Protein AF-A0A4R2RN75-F1 (afdb_monomer_lite)

Secondary structure (DSSP, 8-state):
-PPP-PPP--------HHHHHHHHHHHHHHHHHHHHHHHHHHHHHHHHHTT--TT----S---HHHHHHHHHHHHHHHHHHHHHHHHHHHHHHHHHTT-

Organism: NCBI:txid1544746

Foldseek 3Di:
DDDDDDDDDDDDDPDDLVNVLVVLVVVLVVVVVVLVVVLVVLVLVLCQQVCNRPPDGRPDHDDPVRNVVSVVVSVVSVVVSVVVVVVSVVSNVVSVVSD

Structure (mmCIF, N/CA/C/O backbone):
data_AF-A0A4R2RN75-F1
#
_entry.id   AF-A0A4R2RN75-F1
#
loop_
_atom_site.group_PDB
_atom_site.id
_atom_site.type_symbol
_atom_site.label_atom_id
_atom_site.label_alt_id
_atom_site.label_comp_id
_atom_site.label_asym_id
_atom_site.label_entity_id
_atom_site.label_seq_id
_atom_site.pdbx_PDB_ins_code
_atom_site.Cartn_x
_atom_site.Cartn_y
_atom_site.Cartn_z
_atom_site.occupancy
_atom_site.B_iso_or_equiv
_atom_site.auth_seq_id
_atom_site.auth_comp_id
_atom_site.auth_asym_id
_atom_site.auth_atom_id
_atom_site.pdbx_PDB_model_num
ATOM 1 N N . MET A 1 1 ? -10.432 11.347 -54.877 1.00 50.34 1 MET A N 1
ATOM 2 C CA . MET A 1 1 ? -10.321 11.477 -53.408 1.00 50.34 1 MET A CA 1
ATOM 3 C C . MET A 1 1 ? -8.839 11.534 -53.060 1.00 50.34 1 MET A C 1
ATOM 5 O O . MET A 1 1 ? -8.164 10.549 -53.323 1.00 50.34 1 MET A O 1
ATOM 9 N N . SER A 1 2 ? -8.308 12.659 -52.566 1.00 69.06 2 SER A N 1
ATOM 10 C CA . SER A 1 2 ? -6.935 12.696 -52.032 1.00 69.06 2 SER A CA 1
ATOM 11 C C . SER A 1 2 ? -6.967 12.242 -50.576 1.00 69.06 2 SER A C 1
ATOM 13 O O . SER A 1 2 ? -7.695 12.827 -49.774 1.00 69.06 2 SER A O 1
ATOM 15 N N . GLN A 1 3 ? -6.216 11.199 -50.227 1.00 70.69 3 GLN A N 1
ATOM 16 C CA . GLN A 1 3 ? -5.997 10.878 -48.818 1.00 70.69 3 GLN A CA 1
ATOM 17 C C . GLN A 1 3 ? -5.206 12.006 -48.141 1.00 70.69 3 GLN A C 1
ATOM 19 O O . GLN A 1 3 ? -4.410 12.691 -48.787 1.00 70.69 3 GLN A O 1
ATOM 24 N N . ALA A 1 4 ? -5.445 12.209 -46.846 1.00 72.00 4 ALA A N 1
ATOM 25 C CA . ALA A 1 4 ? -4.651 13.126 -46.042 1.00 72.00 4 ALA A CA 1
ATOM 26 C C . ALA A 1 4 ? -3.208 12.610 -45.942 1.00 72.00 4 ALA A C 1
ATOM 28 O O . ALA A 1 4 ? -2.984 11.444 -45.621 1.00 72.00 4 ALA A O 1
ATOM 29 N N . ASN A 1 5 ? -2.238 13.485 -46.206 1.00 72.69 5 ASN A N 1
ATOM 30 C CA . ASN A 1 5 ? -0.823 13.175 -46.051 1.00 72.69 5 ASN A CA 1
ATOM 31 C C . ASN A 1 5 ? -0.455 13.386 -44.577 1.00 72.69 5 ASN A C 1
ATOM 33 O O . ASN A 1 5 ? -0.396 14.525 -44.114 1.00 72.69 5 ASN A O 1
ATOM 37 N N . ILE A 1 6 ? -0.266 12.303 -43.823 1.00 75.12 6 ILE A N 1
ATOM 38 C CA . ILE A 1 6 ? 0.224 12.398 -42.444 1.00 75.12 6 ILE A CA 1
ATOM 39 C C . ILE A 1 6 ? 1.734 12.673 -42.515 1.00 75.12 6 ILE A C 1
ATOM 41 O O . ILE A 1 6 ? 2.452 11.894 -43.148 1.00 75.12 6 ILE A O 1
ATOM 45 N N . PRO A 1 7 ? 2.236 13.769 -41.918 1.00 72.88 7 PRO A N 1
ATOM 46 C CA . PRO A 1 7 ? 3.661 14.062 -41.922 1.00 72.88 7 PRO A CA 1
ATOM 47 C C . PRO A 1 7 ? 4.433 12.984 -41.158 1.00 72.88 7 PRO A C 1
ATOM 49 O O . PRO A 1 7 ? 3.986 12.489 -40.124 1.00 72.88 7 PRO A O 1
ATOM 52 N N . ASN A 1 8 ? 5.612 12.634 -41.670 1.00 77.62 8 ASN A N 1
ATOM 53 C CA . ASN A 1 8 ? 6.499 11.691 -41.005 1.00 77.62 8 ASN A CA 1
ATOM 54 C C . ASN A 1 8 ? 7.040 12.322 -39.711 1.00 77.62 8 ASN A C 1
ATOM 56 O O . ASN A 1 8 ? 7.562 13.437 -39.746 1.00 77.62 8 ASN A O 1
ATOM 60 N N . ILE A 1 9 ? 6.919 11.619 -38.585 1.00 76.38 9 ILE A N 1
ATOM 61 C CA . ILE A 1 9 ? 7.454 12.062 -37.295 1.00 76.38 9 ILE A CA 1
ATOM 62 C C . ILE A 1 9 ? 8.617 11.144 -36.930 1.00 76.38 9 ILE A C 1
ATOM 64 O O . ILE A 1 9 ? 8.420 9.950 -36.716 1.00 76.38 9 ILE A O 1
ATOM 68 N N . THR A 1 10 ? 9.818 11.712 -36.824 1.00 78.31 10 THR A N 1
ATOM 69 C CA . THR A 1 10 ? 11.005 11.010 -36.320 1.00 78.31 10 THR A CA 1
ATOM 70 C C . THR A 1 10 ? 11.277 11.482 -34.891 1.00 78.31 10 THR A C 1
ATOM 72 O O . THR A 1 10 ? 11.835 12.568 -34.715 1.00 78.31 10 THR A O 1
ATOM 75 N N . PRO A 1 11 ? 10.862 10.736 -33.855 1.00 74.62 11 PRO A N 1
ATOM 76 C CA . PRO A 1 11 ? 11.120 11.132 -32.477 1.00 74.62 11 PRO A CA 1
ATOM 77 C C . PRO A 1 11 ? 12.624 11.090 -32.180 1.00 74.62 11 PRO A C 1
ATOM 79 O O . PRO A 1 11 ? 13.297 10.096 -32.450 1.00 74.62 11 PRO A O 1
ATOM 82 N N . ALA A 1 12 ? 13.151 12.167 -31.597 1.00 81.19 12 ALA A N 1
ATOM 83 C CA . ALA A 1 12 ? 14.498 12.188 -31.041 1.00 81.19 12 ALA A CA 1
ATOM 84 C C . ALA A 1 12 ? 14.471 11.521 -29.658 1.00 81.19 12 ALA A C 1
ATOM 86 O O . ALA A 1 12 ? 14.106 12.147 -28.664 1.00 81.19 12 ALA A O 1
ATOM 87 N N . ILE A 1 13 ? 14.808 10.233 -29.603 1.00 81.38 13 ILE A N 1
ATOM 88 C CA . ILE A 1 13 ? 14.893 9.476 -28.350 1.00 81.38 13 ILE A CA 1
ATOM 89 C C . ILE A 1 13 ? 16.316 9.621 -27.807 1.00 81.38 13 ILE A C 1
ATOM 91 O O . ILE A 1 13 ? 17.266 9.151 -28.427 1.00 81.38 13 ILE A O 1
ATOM 95 N N . THR A 1 14 ? 16.463 10.286 -26.660 1.00 88.38 14 THR A N 1
ATOM 96 C CA . THR A 1 14 ? 17.761 10.513 -25.996 1.00 88.38 14 THR A CA 1
ATOM 97 C C . THR A 1 14 ? 18.040 9.547 -24.844 1.00 88.38 14 THR A C 1
ATOM 99 O O . THR A 1 14 ? 19.126 9.588 -24.277 1.00 88.38 14 THR A O 1
ATOM 102 N N . ILE A 1 15 ? 17.075 8.694 -24.491 1.00 90.50 15 ILE A N 1
ATOM 103 C CA . ILE A 1 15 ? 17.191 7.712 -23.408 1.00 90.50 15 ILE A CA 1
ATOM 104 C C . ILE A 1 15 ? 17.699 6.376 -23.948 1.00 90.50 15 ILE A C 1
ATOM 106 O O . ILE A 1 15 ? 17.219 5.883 -24.972 1.00 90.50 15 ILE A O 1
ATOM 110 N N . SER A 1 16 ? 18.660 5.778 -23.253 1.00 93.88 16 SER A N 1
ATOM 111 C CA . SER A 1 16 ? 19.125 4.430 -23.561 1.00 93.88 16 SER A CA 1
ATOM 112 C C . SER A 1 16 ? 18.164 3.374 -23.005 1.00 93.88 16 SER A C 1
ATOM 114 O O . SER A 1 16 ? 17.302 3.641 -22.164 1.00 93.88 16 SER A O 1
ATOM 116 N N . ARG A 1 17 ? 18.329 2.128 -23.454 1.00 93.00 17 ARG A N 1
ATOM 117 C CA . ARG A 1 17 ? 17.607 0.981 -22.887 1.00 93.00 17 ARG A CA 1
ATOM 118 C C . ARG A 1 17 ? 17.896 0.809 -21.391 1.00 93.00 17 ARG A C 1
ATOM 120 O O . ARG A 1 17 ? 16.989 0.469 -20.639 1.00 93.00 17 ARG A O 1
ATOM 127 N N . GLU A 1 18 ? 19.135 1.052 -20.975 1.00 95.12 18 GLU A N 1
ATOM 128 C CA . GLU A 1 18 ? 19.568 0.959 -19.576 1.00 95.12 18 GLU A CA 1
ATOM 129 C C . GLU A 1 18 ? 18.893 2.035 -18.712 1.00 95.12 18 GLU A C 1
ATOM 131 O O . GLU A 1 18 ? 18.412 1.737 -17.614 1.00 95.12 18 GLU A O 1
ATOM 136 N N . ASP A 1 19 ? 18.748 3.254 -19.245 1.00 95.00 19 ASP A N 1
ATOM 137 C CA . ASP A 1 19 ? 18.004 4.332 -18.582 1.00 95.00 19 ASP A CA 1
ATOM 138 C C . ASP A 1 19 ? 16.532 3.949 -18.399 1.00 95.00 19 ASP A C 1
ATOM 140 O O . ASP A 1 19 ? 15.969 4.121 -17.319 1.00 95.00 19 ASP A O 1
ATOM 144 N N . VAL A 1 20 ? 15.904 3.373 -19.431 1.00 94.94 20 VAL A N 1
ATOM 145 C CA . VAL A 1 20 ? 14.505 2.920 -19.367 1.00 94.94 20 VAL A CA 1
ATOM 146 C C . VAL A 1 20 ? 14.315 1.846 -18.299 1.00 94.94 20 VAL A C 1
ATOM 148 O O . VAL A 1 20 ? 13.373 1.938 -17.514 1.00 94.94 20 VAL A O 1
ATOM 151 N N . ILE A 1 21 ? 15.198 0.846 -18.233 1.00 97.25 21 ILE A N 1
ATOM 152 C CA . ILE A 1 21 ? 15.132 -0.211 -17.211 1.00 97.25 21 ILE A CA 1
ATOM 153 C C . ILE A 1 21 ? 15.238 0.404 -15.813 1.00 97.25 21 ILE A C 1
ATOM 155 O O . ILE A 1 21 ? 14.416 0.106 -14.947 1.00 97.25 21 ILE A O 1
ATOM 159 N N . THR A 1 22 ? 16.191 1.316 -15.613 1.00 97.44 22 THR A N 1
ATOM 160 C CA . THR A 1 22 ? 16.383 2.011 -14.334 1.00 97.44 22 THR A CA 1
ATOM 161 C C . THR A 1 22 ? 15.135 2.797 -13.937 1.00 97.44 22 THR A C 1
ATOM 163 O O . THR A 1 22 ? 14.642 2.644 -12.821 1.00 97.44 22 THR A O 1
ATOM 166 N N . LEU A 1 23 ? 14.561 3.575 -14.859 1.00 97.69 23 LEU A N 1
ATOM 167 C CA . LEU A 1 23 ? 13.337 4.343 -14.619 1.00 97.69 23 LEU A CA 1
ATOM 168 C C . LEU A 1 23 ? 12.135 3.443 -14.301 1.00 97.69 23 LEU A C 1
ATOM 170 O O . LEU A 1 23 ? 11.337 3.768 -13.420 1.00 97.69 23 LEU A O 1
ATOM 174 N N . LEU A 1 24 ? 12.004 2.298 -14.977 1.00 98.00 24 LEU A N 1
ATOM 175 C CA . LEU A 1 24 ? 10.935 1.339 -14.705 1.00 98.00 24 LEU A CA 1
ATOM 176 C C . LEU A 1 24 ? 11.086 0.708 -13.316 1.00 98.00 24 LEU A C 1
ATOM 178 O O . LEU A 1 24 ? 10.101 0.664 -12.577 1.00 98.00 24 LEU A O 1
ATOM 182 N N . LEU A 1 25 ? 12.296 0.301 -12.924 1.00 98.38 25 LEU A N 1
ATOM 183 C CA . LEU A 1 25 ? 12.577 -0.203 -11.575 1.00 98.38 25 LEU A CA 1
ATOM 184 C C . LEU A 1 25 ? 12.317 0.866 -10.506 1.00 98.38 25 LEU A C 1
ATOM 186 O O . LEU A 1 25 ? 11.651 0.585 -9.510 1.00 98.38 25 LEU A O 1
ATOM 190 N N . SER A 1 26 ? 12.756 2.109 -10.731 1.00 98.38 26 SER A N 1
ATOM 191 C CA . SER A 1 26 ? 12.444 3.231 -9.838 1.00 98.38 26 SER A CA 1
ATOM 192 C C . SER A 1 26 ? 10.938 3.467 -9.720 1.00 98.38 26 SER A C 1
ATOM 194 O O . SER A 1 26 ? 10.451 3.728 -8.625 1.00 98.38 26 SER A O 1
ATOM 196 N N . SER A 1 27 ? 10.179 3.332 -10.813 1.00 98.44 27 SER A N 1
ATOM 197 C CA . SER A 1 27 ? 8.720 3.478 -10.762 1.00 98.44 27 SER A CA 1
ATOM 198 C C . SER A 1 27 ? 8.055 2.406 -9.894 1.00 98.44 27 SER A C 1
ATOM 200 O O . SER A 1 27 ? 7.158 2.737 -9.128 1.00 98.44 27 SER A O 1
ATOM 202 N N . ILE A 1 28 ? 8.527 1.153 -9.951 1.00 98.56 28 ILE A N 1
ATOM 203 C CA . ILE A 1 28 ? 8.037 0.072 -9.082 1.00 98.56 28 ILE A CA 1
ATOM 204 C C . ILE A 1 28 ? 8.338 0.416 -7.621 1.00 98.56 28 ILE A C 1
ATOM 206 O O . ILE A 1 28 ? 7.429 0.406 -6.801 1.00 98.56 28 ILE A O 1
ATOM 210 N N . ALA A 1 29 ? 9.574 0.818 -7.309 1.00 98.44 29 ALA A N 1
ATOM 211 C CA . ALA A 1 29 ? 9.961 1.192 -5.949 1.00 98.44 29 ALA A CA 1
ATOM 212 C C . ALA A 1 29 ? 9.128 2.361 -5.384 1.00 98.44 29 ALA A C 1
ATOM 214 O O . ALA A 1 29 ? 8.760 2.349 -4.212 1.00 98.44 29 ALA A O 1
ATOM 215 N N . LEU A 1 30 ? 8.796 3.363 -6.205 1.00 98.50 30 LEU A N 1
ATOM 216 C CA . LEU A 1 30 ? 7.922 4.468 -5.793 1.00 98.50 30 LEU A CA 1
ATOM 217 C C . LEU A 1 30 ? 6.486 4.003 -5.517 1.00 98.50 30 LEU A C 1
ATOM 219 O O . LEU A 1 30 ? 5.855 4.488 -4.577 1.00 98.50 30 LEU A O 1
ATOM 223 N N . GLU A 1 31 ? 5.969 3.068 -6.314 1.00 98.31 31 GLU A N 1
ATOM 224 C CA . GLU A 1 31 ? 4.654 2.473 -6.077 1.00 98.31 31 GLU A CA 1
ATOM 225 C C . GLU A 1 31 ? 4.645 1.650 -4.776 1.00 98.31 31 GLU A C 1
ATOM 227 O O . GLU A 1 31 ? 3.734 1.832 -3.970 1.00 98.31 31 GLU A O 1
ATOM 232 N N . GLU A 1 32 ? 5.679 0.841 -4.517 1.00 98.25 32 GLU A N 1
ATOM 233 C CA . GLU A 1 32 ? 5.867 0.089 -3.261 1.00 98.25 32 GLU A CA 1
ATOM 234 C C . GLU A 1 32 ? 5.894 1.004 -2.027 1.00 98.25 32 GLU A C 1
ATOM 236 O O . GLU A 1 32 ? 5.192 0.771 -1.038 1.00 98.25 32 GLU A O 1
ATOM 241 N N . LEU A 1 33 ? 6.646 2.110 -2.096 1.00 98.31 33 LEU A N 1
ATOM 242 C CA . LEU A 1 33 ? 6.657 3.126 -1.040 1.00 98.31 33 LEU A CA 1
ATOM 243 C C . LEU A 1 33 ? 5.250 3.687 -0.798 1.00 98.31 33 LEU A C 1
ATOM 245 O O . LEU A 1 33 ? 4.812 3.785 0.350 1.00 98.31 33 LEU A O 1
ATOM 249 N N . GLY A 1 34 ? 4.505 3.987 -1.862 1.00 97.88 34 GLY A N 1
ATOM 250 C CA . GLY A 1 34 ? 3.105 4.399 -1.761 1.00 97.88 34 GLY A CA 1
ATOM 251 C C . GLY A 1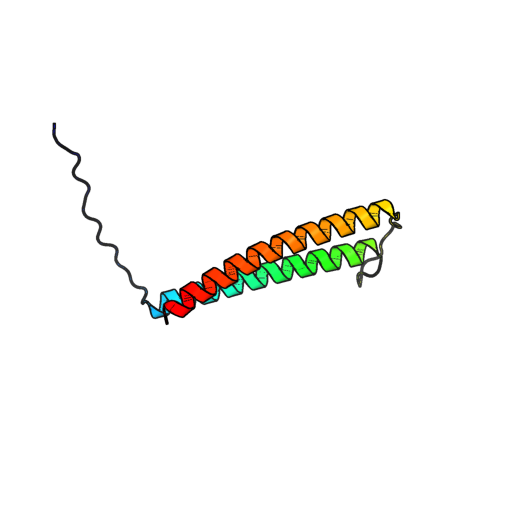 34 ? 2.215 3.359 -1.067 1.00 97.88 34 GLY A C 1
ATOM 252 O O . GLY A 1 34 ? 1.441 3.718 -0.178 1.00 97.88 34 GLY A O 1
ATOM 253 N N . LEU A 1 35 ? 2.345 2.073 -1.415 1.00 98.31 35 LEU A N 1
ATOM 254 C CA . LEU A 1 35 ? 1.585 0.991 -0.774 1.00 98.31 35 LEU A CA 1
ATOM 255 C C . LEU A 1 35 ? 1.915 0.865 0.719 1.00 98.31 35 LEU A C 1
ATOM 257 O O . LEU A 1 35 ? 1.003 0.680 1.529 1.00 98.31 35 LEU A O 1
ATOM 261 N N . SER A 1 36 ? 3.185 1.033 1.099 1.00 98.12 36 SER A N 1
ATOM 262 C CA . SER A 1 36 ? 3.612 0.995 2.504 1.00 98.12 36 SER A CA 1
ATOM 263 C C . SER A 1 36 ? 2.971 2.102 3.347 1.00 98.12 36 SER A C 1
ATOM 265 O O . SER A 1 36 ? 2.539 1.848 4.472 1.00 98.12 36 SER A O 1
ATOM 267 N N . HIS A 1 37 ? 2.816 3.307 2.788 1.00 98.44 37 HIS A N 1
ATOM 268 C CA . HIS A 1 37 ? 2.139 4.410 3.467 1.00 98.44 37 HIS A CA 1
ATOM 269 C C . HIS A 1 37 ? 0.653 4.126 3.678 1.00 98.44 37 HIS A C 1
ATOM 271 O O . HIS A 1 37 ? 0.122 4.433 4.744 1.00 98.44 37 HIS A O 1
ATOM 277 N N . ILE A 1 38 ? -0.015 3.503 2.701 1.00 98.44 38 ILE A N 1
ATOM 278 C CA . ILE A 1 38 ? -1.415 3.093 2.863 1.00 98.44 38 ILE A CA 1
ATOM 279 C C . ILE A 1 38 ? -1.522 2.039 3.966 1.00 98.44 38 ILE A C 1
ATOM 281 O O . ILE A 1 38 ? -2.386 2.147 4.833 1.00 98.44 38 ILE A O 1
ATOM 285 N N . LEU A 1 39 ? -0.631 1.044 3.973 1.00 98.19 39 LEU A N 1
ATOM 286 C CA . LEU A 1 39 ? -0.630 0.009 5.004 1.00 98.19 39 LEU A CA 1
ATOM 287 C C . LEU A 1 39 ? -0.410 0.601 6.405 1.00 98.19 39 LEU A C 1
ATOM 289 O O . LEU A 1 39 ? -1.122 0.229 7.338 1.00 98.19 39 LEU A O 1
ATOM 293 N N . ASN A 1 40 ? 0.518 1.553 6.542 1.00 98.44 40 ASN A N 1
ATOM 294 C CA . ASN A 1 40 ? 0.744 2.270 7.795 1.00 98.44 40 ASN A CA 1
ATOM 295 C C . ASN A 1 40 ? -0.501 3.056 8.232 1.00 98.44 40 ASN A C 1
ATOM 297 O O . ASN A 1 40 ? -0.925 2.937 9.376 1.00 98.44 40 ASN A O 1
ATOM 301 N N . ALA A 1 41 ? -1.139 3.789 7.315 1.00 98.31 41 ALA A N 1
ATOM 302 C CA . ALA A 1 41 ? -2.355 4.546 7.610 1.00 98.31 41 ALA A CA 1
ATOM 303 C C . ALA A 1 41 ? -3.525 3.644 8.053 1.00 98.31 41 ALA A C 1
ATOM 305 O O . ALA A 1 41 ? -4.293 4.008 8.943 1.00 98.31 41 ALA A O 1
ATOM 306 N N . GLU A 1 42 ? -3.669 2.449 7.470 1.00 98.50 42 GLU A N 1
ATOM 307 C CA . GLU A 1 42 ? -4.647 1.454 7.93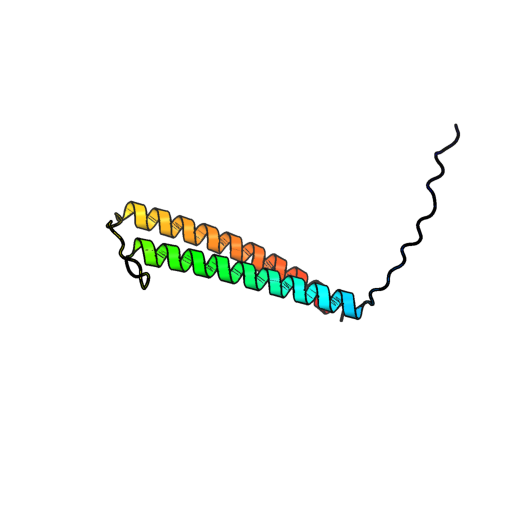5 1.00 98.50 42 GLU A CA 1
ATOM 308 C C . GLU A 1 42 ? -4.305 0.917 9.338 1.00 98.50 42 GLU A C 1
ATOM 310 O O . GLU A 1 42 ? -5.209 0.669 10.139 1.00 98.50 42 GLU A O 1
ATOM 315 N N . GLY A 1 43 ? -3.016 0.784 9.667 1.00 98.00 43 GLY A N 1
ATOM 316 C CA . GLY A 1 43 ? -2.548 0.454 11.015 1.00 98.00 43 GLY A CA 1
ATOM 317 C C . GLY A 1 43 ? -2.871 1.549 12.036 1.00 98.00 43 GLY A C 1
ATOM 318 O O . GLY A 1 43 ? -3.487 1.270 13.065 1.00 98.00 43 GLY A O 1
ATOM 319 N N . GLU A 1 44 ? -2.539 2.801 11.724 1.00 97.88 44 GLU A N 1
ATOM 320 C CA . GLU A 1 44 ? -2.848 3.966 12.564 1.00 97.88 44 GLU A CA 1
ATOM 321 C C . GLU A 1 44 ? -4.357 4.133 12.771 1.00 97.88 44 GLU A C 1
ATOM 323 O O . GLU A 1 44 ? -4.801 4.455 13.871 1.00 97.88 44 GLU A O 1
ATOM 328 N N . LYS A 1 45 ? -5.174 3.836 11.751 1.00 97.12 45 LYS A N 1
ATOM 329 C CA . LYS A 1 45 ? -6.640 3.817 11.863 1.00 97.12 45 LYS A CA 1
ATOM 330 C C . LYS A 1 45 ? -7.121 2.831 12.930 1.00 97.12 45 LYS A C 1
ATOM 332 O O . LYS A 1 45 ? -7.991 3.179 13.727 1.00 97.12 45 LYS A O 1
ATOM 337 N N . LEU A 1 46 ? -6.563 1.618 12.967 1.00 97.12 46 LEU A N 1
ATOM 338 C CA . LEU A 1 46 ? -6.884 0.634 14.007 1.00 97.12 46 LEU A CA 1
ATOM 339 C C . LEU A 1 46 ? -6.416 1.106 15.385 1.00 97.12 46 LEU A C 1
ATOM 341 O O . LEU A 1 46 ? -7.182 1.038 16.343 1.00 97.12 46 LEU A O 1
ATOM 345 N N . G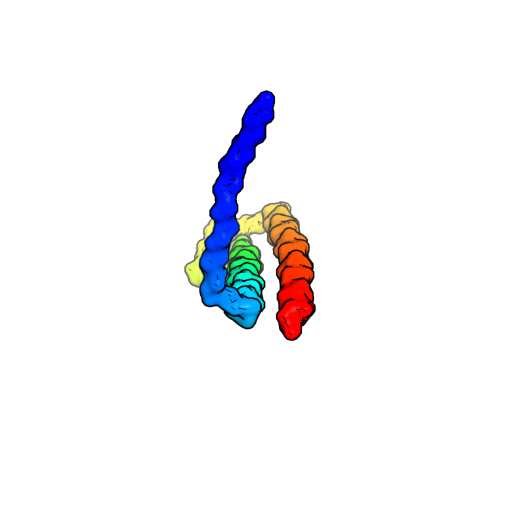LN A 1 47 ? -5.188 1.616 15.480 1.00 97.12 47 GLN A N 1
ATOM 346 C CA . GLN A 1 47 ? -4.644 2.128 16.737 1.00 97.12 47 GLN A CA 1
ATOM 347 C C . GLN A 1 47 ? -5.473 3.292 17.286 1.00 97.12 47 GLN A C 1
ATOM 349 O O . GLN A 1 47 ? -5.728 3.346 18.485 1.00 97.12 47 GLN A O 1
ATOM 354 N N . TYR A 1 48 ? -5.935 4.197 16.422 1.00 96.50 48 TYR A N 1
ATOM 355 C CA . TYR A 1 48 ? -6.792 5.314 16.807 1.00 96.50 48 TYR A CA 1
ATOM 356 C C . TYR A 1 48 ? -8.098 4.816 17.428 1.00 96.50 48 TYR A C 1
ATOM 358 O O . TYR A 1 48 ? -8.447 5.192 18.538 1.00 96.50 48 TYR A O 1
ATOM 366 N N . VAL A 1 49 ? -8.792 3.899 16.754 1.00 96.00 49 VAL A N 1
ATOM 367 C CA . VAL A 1 49 ? -10.094 3.385 17.213 1.00 96.00 49 VAL A CA 1
ATOM 368 C C . VAL A 1 49 ? -9.966 2.569 18.504 1.00 96.00 49 VAL A C 1
ATOM 370 O O . VAL A 1 49 ? -10.880 2.565 19.326 1.00 96.00 49 VAL A O 1
ATOM 373 N N . LEU A 1 50 ? -8.829 1.899 18.703 1.00 95.19 50 LEU A N 1
ATOM 374 C CA . LEU A 1 50 ? -8.520 1.154 19.925 1.00 95.19 50 LEU A CA 1
ATOM 375 C C . LEU A 1 50 ? -7.956 2.034 21.053 1.00 95.19 50 LEU A C 1
ATOM 377 O O . LEU A 1 50 ? -7.742 1.536 22.157 1.00 95.19 50 LEU A O 1
ATOM 381 N N . GLY A 1 51 ? -7.699 3.321 20.798 1.00 95.25 51 GLY A N 1
ATOM 382 C CA . GLY A 1 51 ? -7.094 4.230 21.771 1.00 95.25 51 GLY A CA 1
ATOM 383 C C . GLY A 1 51 ? -5.620 3.939 22.074 1.00 95.25 51 GLY A C 1
ATOM 384 O O . GLY A 1 51 ? -5.132 4.325 23.131 1.00 95.25 51 GLY A O 1
ATOM 385 N N . THR A 1 52 ? -4.910 3.255 21.174 1.00 95.81 52 THR A N 1
ATOM 386 C CA . THR A 1 52 ? -3.493 2.883 21.327 1.00 95.81 52 THR A CA 1
ATOM 387 C C . THR A 1 52 ? -2.549 3.707 20.448 1.00 95.81 52 THR A C 1
ATOM 389 O O . THR A 1 52 ? -1.360 3.404 20.401 1.00 95.81 52 THR A O 1
ATOM 392 N N . LEU A 1 53 ? -3.056 4.693 19.699 1.00 96.88 53 LEU A N 1
ATOM 393 C CA . LEU A 1 53 ? -2.231 5.551 18.846 1.00 96.88 53 LEU A CA 1
ATOM 394 C C . LEU A 1 53 ? -1.430 6.543 19.703 1.00 96.88 53 LEU A C 1
ATOM 396 O O . LEU A 1 53 ? -2.003 7.323 20.465 1.00 96.88 53 LEU A O 1
ATOM 400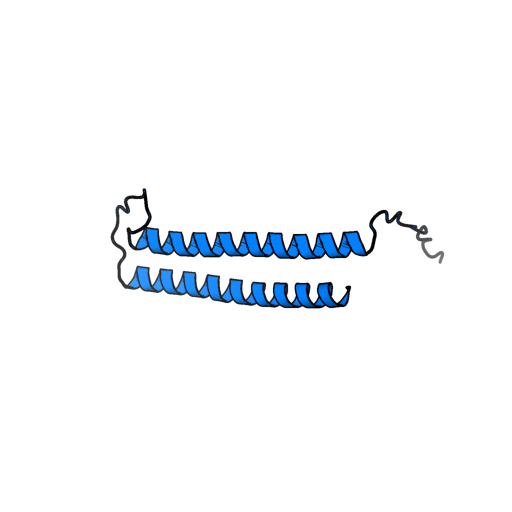 N N . GLU A 1 54 ? -0.103 6.515 19.582 1.00 95.75 54 GLU A N 1
ATOM 401 C CA . GLU A 1 54 ? 0.785 7.364 20.380 1.00 95.75 54 GLU A CA 1
ATOM 402 C C . GLU A 1 54 ? 0.536 8.857 20.125 1.00 95.75 54 GLU A C 1
ATOM 404 O O . GLU A 1 54 ? 0.343 9.299 18.994 1.00 95.75 54 GLU A O 1
ATOM 409 N N . GLY A 1 55 ? 0.537 9.655 21.196 1.00 94.62 55 GLY A N 1
ATOM 410 C CA . GLY A 1 55 ? 0.327 11.104 21.111 1.00 94.62 55 GLY A CA 1
ATOM 411 C C . GLY A 1 55 ? -1.115 11.538 20.822 1.00 94.62 55 GLY A C 1
ATOM 412 O O . GLY A 1 55 ? -1.361 12.739 20.717 1.00 94.62 55 GLY A O 1
ATOM 413 N N . VAL A 1 56 ? -2.071 10.604 20.735 1.00 94.56 56 VAL A N 1
ATOM 414 C CA . VAL A 1 56 ? -3.479 10.900 20.441 1.00 94.56 56 VAL A CA 1
ATOM 415 C C . VAL A 1 56 ? -4.398 10.348 21.529 1.00 94.56 56 VAL A C 1
ATOM 417 O O . VAL A 1 56 ? -4.452 9.148 21.782 1.00 94.56 56 VAL A O 1
ATOM 420 N N . THR A 1 57 ? -5.183 11.226 22.154 1.00 91.94 57 THR A N 1
ATOM 421 C CA . THR A 1 57 ? -6.255 10.830 23.075 1.00 91.94 57 THR A CA 1
ATOM 422 C C . THR A 1 57 ? -7.540 10.596 22.293 1.00 91.94 57 THR A C 1
ATOM 424 O O . THR A 1 57 ? -8.038 11.499 21.620 1.00 91.94 57 THR A O 1
ATOM 427 N N . THR A 1 58 ? -8.106 9.396 22.402 1.00 91.69 58 THR A N 1
ATOM 428 C CA . THR A 1 58 ? -9.353 9.047 21.709 1.00 91.69 58 THR A CA 1
ATOM 429 C C . THR A 1 58 ? -10.539 9.342 22.632 1.00 91.69 58 THR A C 1
ATOM 431 O O . THR A 1 58 ? -10.622 8.746 23.705 1.00 91.69 58 THR A O 1
ATOM 434 N N . PRO A 1 59 ? -11.442 10.279 22.280 1.00 91.50 59 PRO A N 1
ATOM 435 C CA . PRO A 1 59 ? -12.488 10.757 23.190 1.00 91.50 59 PRO A CA 1
ATOM 436 C C . PRO A 1 59 ? -13.722 9.842 23.244 1.00 91.50 59 PRO A C 1
ATOM 438 O O . PRO A 1 59 ? -14.708 10.180 23.896 1.00 91.50 59 PRO A O 1
ATOM 441 N N . PHE A 1 60 ? -13.697 8.714 22.534 1.00 92.12 60 PHE A N 1
ATOM 442 C CA . PHE A 1 60 ? -14.804 7.773 22.424 1.00 92.12 60 PHE A CA 1
ATOM 443 C C . PHE A 1 60 ? -14.322 6.341 22.655 1.00 92.12 60 PHE A C 1
ATOM 445 O O . PHE A 1 60 ? -13.138 6.036 22.520 1.00 92.12 60 PHE A O 1
ATOM 452 N N . THR A 1 61 ? -15.274 5.458 22.942 1.00 92.38 61 THR A N 1
ATOM 453 C CA . THR A 1 61 ? -15.060 4.012 22.992 1.00 92.38 61 THR A CA 1
ATOM 454 C C . THR A 1 61 ? -15.906 3.382 21.899 1.00 92.38 61 THR A C 1
ATOM 456 O O . THR A 1 61 ? -17.126 3.535 21.915 1.00 92.38 61 THR A O 1
ATOM 459 N N . ALA A 1 62 ? -15.272 2.696 20.949 1.00 93.56 62 ALA A N 1
ATOM 460 C CA . ALA A 1 62 ? -15.990 2.008 19.884 1.00 93.56 62 ALA A CA 1
ATOM 461 C C . ALA A 1 62 ? -16.785 0.814 20.434 1.00 93.56 62 ALA A C 1
ATOM 463 O O . ALA A 1 62 ? -16.315 0.064 21.294 1.00 93.56 62 ALA A O 1
ATOM 464 N N . THR A 1 63 ? -17.987 0.617 19.908 1.00 96.81 63 THR A N 1
ATOM 465 C CA . THR A 1 63 ? -18.778 -0.594 20.128 1.00 96.81 63 THR A CA 1
ATOM 466 C C . THR A 1 63 ? -18.178 -1.783 19.371 1.00 96.81 63 THR A C 1
ATOM 468 O O . THR A 1 63 ? -17.391 -1.624 18.435 1.00 96.81 63 THR A O 1
ATOM 471 N N . LEU A 1 64 ? -18.570 -3.006 19.745 1.00 96.94 64 LEU A N 1
ATOM 472 C CA . LEU A 1 64 ? -18.120 -4.213 19.046 1.00 96.94 64 LEU A CA 1
ATOM 473 C C . LEU A 1 64 ? -18.486 -4.187 17.551 1.00 96.94 64 LEU A C 1
ATOM 475 O O . LEU A 1 64 ? -17.661 -4.555 16.718 1.00 96.94 64 LEU A O 1
ATOM 479 N N . ASP A 1 65 ? -19.688 -3.724 17.208 1.00 98.19 65 ASP A N 1
ATOM 480 C CA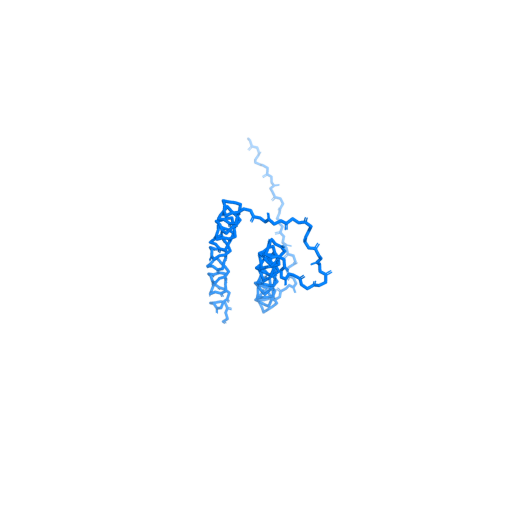 . ASP A 1 65 ? -20.150 -3.673 15.817 1.00 98.19 65 ASP A CA 1
ATOM 481 C C . ASP A 1 65 ? -19.335 -2.676 14.982 1.00 98.19 65 ASP A C 1
ATOM 483 O O . ASP A 1 65 ? -18.956 -2.978 13.848 1.00 98.19 65 ASP A O 1
ATOM 487 N N . GLU A 1 66 ? -18.980 -1.522 15.554 1.00 97.25 66 GLU A N 1
ATOM 488 C CA . GLU A 1 66 ? -18.097 -0.543 14.908 1.00 97.25 66 GLU A CA 1
ATOM 489 C C . GLU A 1 66 ? -16.684 -1.104 14.704 1.00 97.25 66 GLU A C 1
ATOM 491 O O . GLU A 1 66 ? -16.108 -0.951 13.624 1.00 97.25 66 GLU A O 1
ATOM 496 N N . LEU A 1 67 ? -16.140 -1.818 15.697 1.00 97.38 67 LEU A N 1
ATOM 497 C CA . LEU A 1 67 ? -14.839 -2.484 15.582 1.00 97.38 67 LEU A CA 1
ATOM 498 C C . LEU A 1 67 ? -14.835 -3.543 14.476 1.00 97.38 67 LEU A C 1
ATOM 500 O O . LEU A 1 67 ? -13.894 -3.610 13.682 1.00 97.38 67 LEU A O 1
ATOM 504 N N . LEU A 1 68 ? -15.890 -4.356 14.385 1.00 98.25 68 LEU A N 1
ATOM 505 C CA . LEU A 1 68 ? -16.033 -5.352 13.324 1.00 98.25 68 LEU A CA 1
ATOM 506 C C . LEU A 1 68 ? -16.171 -4.692 11.947 1.00 98.25 68 LEU A C 1
ATOM 508 O O . LEU A 1 68 ? -15.557 -5.160 10.984 1.00 98.25 68 LEU A O 1
ATOM 512 N N . ALA A 1 69 ? -16.921 -3.592 11.845 1.00 98.31 69 ALA A N 1
ATOM 513 C CA . ALA A 1 69 ? -17.063 -2.832 10.607 1.00 98.31 69 ALA A CA 1
ATOM 514 C C . ALA A 1 69 ? -15.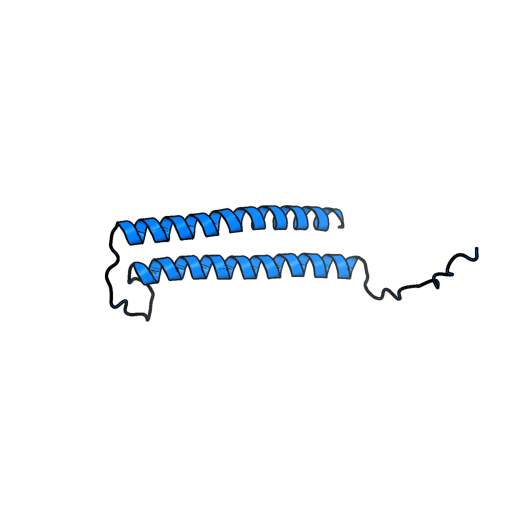720 -2.249 10.136 1.00 98.31 69 ALA A C 1
ATOM 516 O O . ALA A 1 69 ? -15.353 -2.398 8.967 1.00 98.31 69 ALA A O 1
ATOM 517 N N . ILE A 1 70 ? -14.947 -1.652 11.046 1.00 97.81 70 ILE A N 1
ATOM 518 C CA . ILE A 1 70 ? -13.626 -1.085 10.743 1.00 97.81 70 ILE A CA 1
ATOM 519 C C . ILE A 1 70 ? -12.637 -2.186 10.363 1.00 97.81 70 ILE A C 1
ATOM 521 O O . ILE A 1 70 ? -11.951 -2.060 9.351 1.00 97.81 70 ILE A O 1
ATOM 525 N N . ASN A 1 71 ? -12.608 -3.300 11.097 1.00 98.06 71 ASN A N 1
ATOM 526 C CA . ASN A 1 71 ? -11.757 -4.440 10.760 1.00 98.06 71 ASN A CA 1
ATOM 527 C C . ASN A 1 71 ? -12.081 -5.003 9.365 1.00 98.06 71 ASN A C 1
ATOM 529 O O . ASN A 1 71 ? -11.180 -5.294 8.580 1.00 98.06 71 ASN A O 1
ATOM 533 N N . ASN A 1 72 ? -13.365 -5.116 9.013 1.00 98.56 72 ASN A N 1
ATOM 534 C CA . ASN A 1 72 ? -13.770 -5.539 7.672 1.00 98.56 72 ASN A CA 1
ATOM 535 C C . ASN A 1 72 ? -13.323 -4.543 6.592 1.00 98.56 72 ASN A C 1
ATOM 537 O O . ASN A 1 72 ? -12.841 -4.968 5.541 1.00 98.56 72 ASN A O 1
ATOM 541 N N . SER A 1 73 ? -13.417 -3.239 6.863 1.00 98.38 73 SER A N 1
ATOM 542 C CA . SER A 1 73 ? -12.917 -2.186 5.971 1.00 98.38 73 SER A CA 1
ATOM 543 C C . SER A 1 73 ? -11.402 -2.297 5.745 1.00 98.38 73 SER A C 1
ATOM 545 O O . SER A 1 73 ? -10.956 -2.393 4.602 1.00 98.38 73 SER A O 1
ATOM 547 N N . VAL A 1 74 ? -10.611 -2.419 6.818 1.00 98.62 74 VAL A N 1
ATOM 548 C CA . VAL A 1 74 ? -9.148 -2.604 6.752 1.00 98.62 74 VAL A CA 1
ATOM 549 C C . VAL A 1 74 ? -8.786 -3.860 5.953 1.00 98.62 74 VAL A C 1
ATOM 551 O O . VAL A 1 74 ? -7.944 -3.817 5.054 1.00 98.62 74 VAL A O 1
ATOM 554 N N . ARG A 1 75 ? -9.460 -4.989 6.215 1.00 98.56 75 ARG A N 1
ATOM 555 C CA . ARG A 1 75 ? -9.251 -6.241 5.465 1.00 98.56 75 ARG A CA 1
ATOM 556 C C . ARG A 1 75 ? -9.546 -6.079 3.975 1.00 98.56 75 ARG A C 1
ATOM 558 O O . ARG A 1 75 ? -8.827 -6.652 3.155 1.00 98.56 75 ARG A O 1
ATOM 565 N N . GLN A 1 76 ? -10.571 -5.308 3.619 1.00 98.62 76 GLN A N 1
ATOM 566 C CA . GLN A 1 76 ? -10.909 -5.025 2.226 1.00 98.62 76 GLN A CA 1
ATOM 567 C C . GLN A 1 76 ? -9.835 -4.162 1.546 1.00 98.62 76 GLN A C 1
ATOM 569 O O . GLN A 1 76 ? -9.443 -4.461 0.411 1.00 98.62 76 GLN A O 1
ATOM 574 N N . THR A 1 77 ? -9.308 -3.147 2.239 1.00 98.50 77 THR A N 1
ATOM 575 C CA . THR A 1 77 ? -8.172 -2.351 1.752 1.00 98.50 77 THR A CA 1
ATOM 576 C C . THR A 1 77 ? -6.953 -3.242 1.524 1.00 98.50 77 THR A C 1
ATOM 578 O O . THR A 1 77 ? -6.439 -3.286 0.409 1.00 98.50 77 THR A O 1
ATOM 581 N N . ILE A 1 78 ? -6.550 -4.046 2.515 1.00 98.50 78 ILE A N 1
ATOM 582 C CA . ILE A 1 78 ? -5.403 -4.966 2.402 1.00 98.50 78 ILE A CA 1
ATOM 583 C C . ILE A 1 78 ? -5.597 -5.972 1.258 1.00 98.50 78 ILE A C 1
ATOM 585 O O . ILE A 1 78 ? -4.669 -6.233 0.493 1.00 98.50 78 ILE A O 1
ATOM 589 N N . SER A 1 79 ? -6.807 -6.516 1.084 1.00 98.44 79 SER A N 1
ATOM 590 C CA . SER A 1 79 ? -7.116 -7.409 -0.041 1.00 98.44 79 SER A CA 1
ATOM 591 C C . SER A 1 79 ? -6.912 -6.722 -1.395 1.00 98.44 79 SER A C 1
ATOM 593 O O . SER A 1 79 ? -6.434 -7.345 -2.345 1.00 98.44 79 SER A O 1
ATOM 595 N N . THR A 1 80 ? -7.235 -5.432 -1.482 1.00 98.38 80 THR A N 1
ATOM 596 C CA . THR A 1 80 ? -7.039 -4.625 -2.690 1.00 98.38 80 THR A CA 1
ATOM 597 C C . THR A 1 80 ? -5.558 -4.324 -2.926 1.00 98.38 80 THR A C 1
ATOM 599 O O . THR A 1 80 ? -5.082 -4.511 -4.045 1.00 98.38 80 THR A O 1
ATOM 602 N N . LEU A 1 81 ? -4.805 -3.963 -1.880 1.00 98.25 81 LEU A N 1
ATOM 603 C CA . LEU A 1 81 ? -3.353 -3.756 -1.963 1.00 98.25 81 LEU A CA 1
ATOM 604 C C . LEU A 1 81 ? -2.630 -5.023 -2.428 1.00 98.25 81 LEU A C 1
ATOM 606 O O . LEU A 1 81 ? -1.802 -4.953 -3.327 1.00 98.25 81 LEU A O 1
ATOM 610 N N . LYS A 1 82 ? -3.021 -6.203 -1.931 1.00 98.12 82 LYS A N 1
ATOM 611 C CA . LYS A 1 82 ? -2.456 -7.486 -2.379 1.00 98.12 82 LYS A CA 1
ATOM 612 C C . LYS A 1 82 ? -2.633 -7.729 -3.884 1.00 98.12 82 LYS A C 1
ATOM 614 O O . LYS A 1 82 ? -1.765 -8.317 -4.521 1.00 98.12 82 LYS A O 1
ATOM 619 N N . LYS A 1 83 ? -3.752 -7.294 -4.474 1.00 98.31 83 LYS A N 1
ATOM 620 C CA . LYS A 1 83 ? -3.947 -7.388 -5.932 1.00 98.31 83 LYS A CA 1
ATOM 621 C C . LYS A 1 83 ? -3.010 -6.438 -6.675 1.00 98.31 83 LYS A C 1
ATOM 623 O O . LYS A 1 83 ? -2.497 -6.802 -7.727 1.00 98.31 83 LYS A O 1
ATOM 628 N N . LYS A 1 84 ? -2.778 -5.238 -6.134 1.00 97.88 84 LYS A N 1
ATOM 629 C CA . LYS A 1 84 ? -1.819 -4.285 -6.704 1.00 97.88 84 LYS A CA 1
ATOM 630 C C . LYS A 1 84 ? -0.384 -4.807 -6.620 1.00 97.88 84 LYS A C 1
ATOM 632 O O . LYS A 1 84 ? 0.335 -4.670 -7.604 1.00 97.88 84 LYS A O 1
ATOM 637 N N . GLU A 1 85 ? -0.025 -5.451 -5.514 1.00 98.19 85 GLU A N 1
ATOM 638 C CA . GLU A 1 85 ? 1.264 -6.123 -5.318 1.00 98.19 85 GLU A CA 1
ATOM 639 C C . GLU A 1 85 ? 1.530 -7.161 -6.412 1.00 98.19 85 GLU A C 1
ATOM 641 O O . GLU A 1 85 ? 2.588 -7.180 -7.025 1.00 98.19 85 GLU A O 1
ATOM 646 N N . TRP A 1 86 ? 0.531 -7.983 -6.748 1.00 98.38 86 TRP A N 1
ATOM 647 C CA . TRP A 1 86 ? 0.652 -8.945 -7.848 1.00 98.38 86 TRP A CA 1
ATOM 648 C C . TRP A 1 86 ? 0.907 -8.275 -9.204 1.00 98.38 86 TRP A C 1
ATOM 650 O O . TRP A 1 86 ? 1.698 -8.778 -9.997 1.00 98.38 86 TRP A O 1
ATOM 660 N N . ILE A 1 87 ? 0.277 -7.127 -9.465 1.00 98.50 87 ILE A N 1
ATOM 661 C CA . ILE A 1 87 ? 0.517 -6.351 -10.691 1.00 98.50 87 ILE A CA 1
ATOM 662 C C . ILE A 1 87 ? 1.938 -5.760 -10.690 1.00 98.50 87 ILE A C 1
ATOM 664 O O . ILE A 1 87 ? 2.588 -5.723 -11.734 1.00 98.50 87 ILE A O 1
ATOM 668 N N . LEU A 1 88 ? 2.435 -5.292 -9.538 1.00 98.56 88 LEU A N 1
ATOM 669 C CA . LEU A 1 88 ? 3.811 -4.799 -9.404 1.00 98.56 88 LEU A CA 1
ATOM 670 C C . LEU A 1 88 ? 4.835 -5.915 -9.598 1.00 98.56 88 LEU A C 1
ATOM 672 O O . LEU A 1 88 ? 5.806 -5.712 -10.323 1.00 98.56 88 LEU A O 1
ATOM 676 N N . GLN A 1 89 ? 4.570 -7.099 -9.050 1.00 98.56 89 GLN A N 1
ATOM 677 C CA . GLN A 1 89 ? 5.375 -8.296 -9.267 1.00 98.56 89 GLN A CA 1
ATOM 678 C C . GLN A 1 89 ? 5.446 -8.660 -10.757 1.00 98.56 89 GLN A C 1
ATOM 680 O O . GLN A 1 89 ? 6.534 -8.872 -11.287 1.00 98.56 89 GLN A O 1
ATOM 685 N N . GLU A 1 90 ? 4.315 -8.668 -11.468 1.00 98.50 90 GLU A N 1
ATOM 686 C CA . GLU A 1 90 ? 4.302 -8.926 -12.915 1.00 98.50 90 GLU A CA 1
ATOM 687 C C . GLU A 1 90 ? 5.102 -7.862 -13.688 1.00 98.50 90 GLU A C 1
ATOM 689 O O . GLU A 1 90 ? 5.897 -8.183 -14.577 1.00 98.50 90 GLU A O 1
ATOM 694 N N . LYS A 1 91 ? 4.937 -6.582 -13.330 1.00 98.25 91 LYS A N 1
ATOM 695 C CA . LYS A 1 91 ? 5.704 -5.472 -13.912 1.00 98.25 91 LYS A CA 1
ATOM 696 C C . LYS A 1 91 ? 7.205 -5.662 -13.677 1.00 98.25 91 LYS A C 1
ATOM 698 O O . LYS A 1 91 ? 7.978 -5.496 -14.618 1.00 98.25 91 LYS A O 1
ATOM 703 N N . LEU A 1 92 ? 7.611 -6.048 -12.468 1.00 98.56 92 LEU A N 1
ATOM 704 C CA . LEU A 1 92 ? 9.000 -6.338 -12.121 1.00 98.56 92 LEU A CA 1
ATOM 705 C C . LEU A 1 92 ? 9.552 -7.487 -12.963 1.00 98.56 92 LEU A C 1
ATOM 707 O O . LEU A 1 92 ? 10.587 -7.324 -13.600 1.00 98.56 92 LEU A O 1
ATOM 711 N N . GLU A 1 93 ? 8.850 -8.617 -13.032 1.00 98.56 93 GLU A N 1
ATOM 712 C CA . GLU A 1 93 ? 9.270 -9.767 -13.838 1.00 98.56 93 GLU A CA 1
ATOM 713 C C . GLU A 1 93 ? 9.449 -9.404 -15.315 1.00 98.56 93 GLU A C 1
ATOM 715 O O . GLU A 1 93 ? 10.423 -9.821 -15.943 1.00 98.56 93 GLU A O 1
ATOM 720 N N . ASN A 1 94 ? 8.548 -8.592 -15.870 1.00 98.19 94 ASN A N 1
ATOM 721 C CA . ASN A 1 94 ? 8.660 -8.115 -17.246 1.00 98.19 94 ASN A CA 1
ATOM 722 C C . ASN A 1 94 ? 9.895 -7.226 -17.449 1.00 98.19 94 ASN A C 1
ATOM 724 O O . ASN A 1 94 ? 10.595 -7.390 -18.447 1.00 98.19 94 ASN A O 1
ATOM 728 N N . VAL A 1 95 ? 10.198 -6.331 -16.503 1.00 98.00 95 VAL A N 1
ATOM 729 C CA . VAL A 1 95 ? 11.406 -5.490 -16.548 1.00 98.00 95 VAL A CA 1
ATOM 730 C C . VAL A 1 95 ? 12.672 -6.336 -16.419 1.00 98.00 95 VAL A C 1
ATOM 732 O O . VAL A 1 95 ? 13.630 -6.110 -17.150 1.00 98.00 95 VAL A O 1
ATOM 735 N N . LEU A 1 96 ? 12.678 -7.354 -15.556 1.00 97.25 96 LEU A N 1
ATOM 736 C CA . LEU A 1 96 ? 13.828 -8.245 -15.386 1.00 97.25 96 LEU A CA 1
ATOM 737 C C . LEU A 1 96 ? 14.124 -9.076 -16.641 1.00 97.25 96 LEU A C 1
ATOM 739 O O . LEU A 1 96 ? 15.285 -9.347 -16.920 1.00 97.25 96 LEU A O 1
ATOM 743 N N . ARG A 1 97 ? 13.113 -9.424 -17.450 1.00 97.31 97 ARG A N 1
ATOM 744 C CA . ARG A 1 97 ? 13.324 -10.055 -18.772 1.00 97.31 97 ARG A CA 1
ATOM 745 C C . ARG A 1 97 ? 13.952 -9.110 -19.801 1.00 97.31 97 ARG A C 1
ATOM 747 O O . ARG A 1 97 ? 14.357 -9.559 -20.871 1.00 97.31 97 ARG A O 1
ATOM 754 N N . MET A 1 98 ? 13.991 -7.808 -19.515 1.00 93.50 98 MET A N 1
ATOM 755 C CA . MET A 1 98 ? 14.703 -6.817 -20.318 1.00 93.50 98 MET A CA 1
ATOM 756 C C . MET A 1 98 ? 16.153 -6.642 -19.863 1.00 93.50 98 MET A C 1
ATOM 758 O O . MET A 1 98 ? 16.840 -5.811 -20.437 1.00 93.50 98 MET A O 1
ATOM 762 N N . ILE A 1 99 ? 16.649 -7.361 -18.863 1.00 90.50 99 ILE A N 1
ATOM 763 C CA . ILE A 1 99 ? 18.077 -7.343 -18.519 1.00 90.50 99 ILE A CA 1
ATOM 764 C C . ILE A 1 99 ? 18.762 -8.423 -19.347 1.00 90.50 99 ILE A C 1
ATOM 766 O O . ILE A 1 99 ? 19.614 -8.033 -20.177 1.00 90.50 99 ILE A O 1
#

Sequence (99 aa):
MSQANIPNITPAITISREDVITLLLSSIALEELGLSHILNAEGEKLQYVLGTLEGVTTPFTATLDELLAINNSVRQTISTLKKKEWILQEKLENVLRMI

Radius of gyration: 23.3 Å; chains: 1; bounding box: 40×24×77 Å

InterPro domains:
  IPR058705 Alpha-helical endospore appendage domain-containing protein [PF26595] (16-98)

pLDDT: mean 93.77, std 8.71, range [50.34, 98.62]